Protein AF-A0A966MH29-F1 (afdb_monomer_lite)

Foldseek 3Di:
DCVDPVNVVVVVVVLVCCCVVPVQDPVNLVSLQVVLVVCVVVVVLVVSLVSLVSSLVSQDDDSRPPVSNQVSLLSNLVSCVVVLVLVVSVVSCVVVLLDALSSLQSNLVSCVVVVVLVSSLVSLVSSLVRDDDPVSVVVSVVVNVVSVD

pLDDT: mean 94.5, std 7.1, range [55.16, 98.75]

Radius of gyration: 17.58 Å; chains: 1; bounding box: 42×29×52 Å

Sequence (149 aa):
ETETDEGKIISEELFADLISSYKKTGYANIALLNHASVKANNGDLESALNYFLLLKESTEGIGGNKLFNKIASINAARIMYAQENYEDALTILDKYSSSNAVIHELIGDILQKQNKLELAREQYNLAKEKYTDDTSISIISMKISNLTI

Structure (mmCIF, N/CA/C/O backbone):
data_AF-A0A966MH29-F1
#
_entry.id   AF-A0A966MH29-F1
#
loop_
_atom_site.group_PDB
_atom_site.id
_atom_site.type_symbol
_atom_site.label_atom_id
_atom_site.label_alt_id
_atom_site.label_comp_id
_atom_site.label_asym_id
_atom_site.label_entity_id
_atom_site.label_seq_id
_atom_site.pdbx_PDB_ins_code
_atom_site.Cartn_x
_atom_site.Cartn_y
_atom_site.Cartn_z
_atom_site.occupancy
_atom_site.B_iso_or_equiv
_atom_site.auth_seq_id
_atom_site.auth_comp_id
_atom_site.auth_asym_id
_atom_site.auth_atom_id
_atom_site.pdbx_PDB_model_num
ATOM 1 N N . GLU A 1 1 ? -0.845 2.554 -32.214 1.00 55.16 1 GLU A N 1
ATOM 2 C CA . GLU A 1 1 ? 0.383 1.734 -32.344 1.00 55.16 1 GLU A CA 1
ATOM 3 C C . GLU A 1 1 ? 0.641 0.874 -31.103 1.00 55.16 1 GLU A C 1
ATOM 5 O O . GLU A 1 1 ? 0.812 -0.327 -31.258 1.00 55.16 1 GLU A O 1
ATOM 10 N N . THR A 1 2 ? 0.548 1.414 -29.881 1.00 57.75 2 THR A N 1
ATOM 11 C CA . THR A 1 2 ? 0.789 0.677 -28.615 1.00 57.75 2 THR A CA 1
ATOM 12 C C . THR A 1 2 ? -0.265 -0.369 -28.221 1.00 57.75 2 THR A C 1
ATOM 14 O O . THR A 1 2 ? -0.008 -1.188 -27.349 1.00 57.75 2 THR A O 1
ATOM 17 N N . GLU A 1 3 ? -1.451 -0.361 -28.835 1.00 74.56 3 GLU A N 1
ATOM 18 C CA . GLU A 1 3 ? -2.527 -1.318 -28.516 1.00 74.56 3 GLU A CA 1
ATOM 19 C C . GLU A 1 3 ? -2.423 -2.645 -29.285 1.00 74.56 3 GLU A C 1
ATOM 21 O O . GLU A 1 3 ? -3.122 -3.605 -28.956 1.00 74.56 3 GLU A O 1
ATOM 26 N N . THR A 1 4 ? -1.542 -2.709 -30.289 1.00 87.44 4 THR A N 1
ATOM 27 C CA . THR A 1 4 ? -1.223 -3.948 -31.011 1.00 87.44 4 THR A CA 1
ATOM 28 C C . THR A 1 4 ? -0.396 -4.883 -30.130 1.00 87.44 4 THR A C 1
ATOM 30 O O . THR A 1 4 ? 0.295 -4.425 -29.220 1.00 87.44 4 THR A O 1
ATOM 33 N N . ASP A 1 5 ? -0.433 -6.189 -30.394 1.00 86.44 5 ASP A N 1
ATOM 34 C CA . ASP A 1 5 ? 0.355 -7.150 -29.611 1.00 86.44 5 ASP A CA 1
ATOM 35 C C . ASP A 1 5 ? 1.865 -6.882 -29.729 1.00 86.44 5 ASP A C 1
ATOM 37 O O . ASP A 1 5 ? 2.577 -6.916 -28.728 1.00 86.44 5 ASP A O 1
ATOM 41 N N . GLU A 1 6 ? 2.337 -6.497 -30.918 1.00 89.56 6 GLU A N 1
ATOM 42 C CA . GLU A 1 6 ? 3.720 -6.059 -31.147 1.00 89.56 6 GLU A CA 1
ATOM 43 C C . GLU A 1 6 ? 4.055 -4.779 -30.362 1.00 89.56 6 GLU A C 1
ATOM 45 O O . GLU A 1 6 ? 5.076 -4.709 -29.678 1.00 89.56 6 GLU A O 1
ATOM 50 N N . GLY A 1 7 ? 3.157 -3.789 -30.371 1.00 89.62 7 GLY A N 1
ATOM 51 C CA . GLY A 1 7 ? 3.325 -2.550 -29.610 1.00 89.62 7 GLY A CA 1
ATOM 52 C C . GLY A 1 7 ? 3.385 -2.766 -28.095 1.00 89.62 7 GLY A C 1
ATOM 53 O O . GLY A 1 7 ? 4.141 -2.075 -27.410 1.00 89.62 7 GLY A O 1
ATOM 54 N N . LYS A 1 8 ? 2.638 -3.742 -27.563 1.00 87.56 8 LYS A N 1
ATOM 55 C CA . LYS A 1 8 ? 2.699 -4.124 -26.143 1.00 87.56 8 LYS A CA 1
ATOM 56 C C . LYS A 1 8 ? 4.038 -4.762 -25.790 1.00 87.56 8 LYS A C 1
ATOM 58 O O . LYS A 1 8 ? 4.608 -4.392 -24.770 1.00 87.56 8 LYS A O 1
ATOM 63 N N . ILE A 1 9 ? 4.551 -5.664 -26.630 1.00 90.69 9 ILE A N 1
ATOM 64 C CA . ILE A 1 9 ? 5.860 -6.305 -26.418 1.00 90.69 9 ILE A CA 1
ATOM 65 C C . ILE A 1 9 ? 6.964 -5.246 -26.364 1.00 90.69 9 ILE A C 1
ATOM 67 O O . ILE A 1 9 ? 7.693 -5.177 -25.379 1.00 90.69 9 ILE A O 1
ATOM 71 N N . ILE A 1 10 ? 7.018 -4.354 -27.358 1.00 93.19 10 ILE A N 1
ATOM 72 C CA . ILE A 1 10 ? 8.012 -3.271 -27.400 1.00 93.19 10 ILE A CA 1
ATOM 73 C C . ILE A 1 10 ? 7.884 -2.362 -26.168 1.00 93.19 10 ILE A C 1
ATOM 75 O O . ILE A 1 10 ? 8.883 -1.939 -25.589 1.00 93.19 10 ILE A O 1
ATOM 79 N N . SER A 1 11 ? 6.656 -2.062 -25.732 1.00 91.38 11 SER A N 1
ATOM 80 C CA . SER A 1 11 ? 6.432 -1.259 -24.527 1.00 91.38 11 SER A CA 1
ATOM 81 C C . SER A 1 11 ? 6.965 -1.933 -23.258 1.00 91.38 11 SER A C 1
ATOM 83 O O . SER A 1 11 ? 7.470 -1.230 -22.383 1.00 91.38 11 SER A O 1
ATOM 85 N N . GLU A 1 12 ? 6.827 -3.253 -23.130 1.00 92.00 12 GLU A N 1
ATOM 86 C CA . GLU A 1 12 ? 7.349 -4.022 -21.992 1.00 92.00 12 GLU A CA 1
ATOM 87 C C . GLU A 1 12 ? 8.885 -4.068 -22.011 1.00 92.00 12 GLU A C 1
ATOM 89 O O . GLU A 1 12 ? 9.516 -3.861 -20.975 1.00 92.00 12 GLU A O 1
ATOM 94 N N . GLU A 1 13 ? 9.498 -4.240 -23.186 1.00 93.81 13 GLU A N 1
ATOM 95 C CA . GLU A 1 13 ? 10.959 -4.209 -23.359 1.00 93.81 13 GLU A CA 1
ATOM 96 C C . GLU A 1 13 ? 11.547 -2.844 -22.975 1.00 93.81 13 GLU A C 1
ATOM 98 O O . GLU A 1 13 ? 12.439 -2.760 -22.131 1.00 93.81 13 GLU A O 1
ATOM 103 N N . LEU A 1 14 ? 10.989 -1.753 -23.510 1.00 94.56 14 LEU A N 1
ATOM 104 C CA . LEU A 1 14 ? 11.435 -0.393 -23.185 1.00 94.56 14 LEU A CA 1
ATOM 105 C C . LEU A 1 14 ? 11.241 -0.054 -21.703 1.00 94.56 14 LEU A C 1
ATOM 107 O O . LEU A 1 14 ? 12.050 0.662 -21.107 1.00 94.56 14 LEU A O 1
ATOM 111 N N . PHE A 1 15 ? 10.166 -0.555 -21.095 1.00 95.25 15 PHE A N 1
ATOM 112 C CA . PHE A 1 15 ? 9.945 -0.413 -19.663 1.00 95.25 15 PHE A CA 1
ATOM 113 C C . PHE A 1 15 ? 11.012 -1.166 -18.858 1.00 95.25 15 PHE A C 1
ATOM 115 O O . PHE A 1 15 ? 11.600 -0.576 -17.947 1.00 95.25 15 PHE A O 1
ATOM 122 N N . ALA A 1 16 ? 11.303 -2.421 -19.211 1.00 94.31 16 ALA A N 1
ATOM 123 C CA . ALA A 1 16 ? 12.336 -3.228 -18.567 1.00 94.31 16 ALA A CA 1
ATOM 124 C C . ALA A 1 16 ? 13.723 -2.567 -18.668 1.00 94.31 16 ALA A C 1
ATOM 126 O O . ALA A 1 16 ? 14.445 -2.476 -17.667 1.00 94.31 16 ALA A O 1
ATOM 127 N N . ASP A 1 17 ? 14.069 -2.023 -19.834 1.00 95.00 17 ASP A N 1
ATOM 128 C CA . ASP A 1 17 ? 15.314 -1.284 -20.061 1.00 95.00 17 ASP A CA 1
ATOM 129 C C . ASP A 1 17 ? 15.399 -0.022 -19.196 1.00 95.00 17 ASP A C 1
ATOM 131 O O . ASP A 1 17 ? 16.431 0.247 -18.568 1.00 95.00 17 ASP A O 1
ATOM 135 N N . LEU A 1 18 ? 14.301 0.734 -19.097 1.00 94.81 18 LEU A N 1
ATOM 136 C CA . LEU A 1 18 ? 14.231 1.941 -18.276 1.00 94.81 18 LEU A CA 1
ATOM 137 C C . LEU A 1 18 ? 14.459 1.629 -16.791 1.00 94.81 18 LEU A C 1
ATOM 139 O O . LEU A 1 18 ? 15.269 2.294 -16.135 1.00 94.81 18 LEU A O 1
ATOM 143 N N . ILE A 1 19 ? 13.756 0.636 -16.243 1.00 94.62 19 ILE A N 1
ATOM 144 C CA . ILE A 1 19 ? 13.832 0.334 -14.806 1.00 94.62 19 ILE A CA 1
ATOM 145 C C . ILE A 1 19 ? 15.128 -0.386 -14.426 1.00 94.62 19 ILE A C 1
ATOM 147 O O . ILE A 1 19 ? 15.579 -0.241 -13.290 1.00 94.62 19 ILE A O 1
ATOM 151 N N . SER A 1 20 ? 15.753 -1.117 -15.353 1.00 92.81 20 SER A N 1
ATOM 152 C CA . SER A 1 20 ? 17.042 -1.778 -15.123 1.00 92.81 20 SER A CA 1
ATOM 153 C C . SER A 1 20 ? 18.212 -0.794 -15.216 1.00 92.81 20 SER A C 1
ATOM 155 O O . SER A 1 20 ? 19.044 -0.742 -14.309 1.00 92.81 20 SER A O 1
ATOM 157 N N . SER A 1 21 ? 18.240 0.055 -16.247 1.00 94.00 21 SER A N 1
ATOM 158 C CA . SER A 1 21 ? 19.347 0.990 -16.499 1.00 94.00 21 SER A CA 1
ATOM 159 C C . SER A 1 21 ? 19.306 2.222 -15.594 1.00 94.00 21 SER A C 1
ATOM 161 O O . SER A 1 21 ? 20.346 2.792 -15.261 1.00 94.00 21 SER A O 1
ATOM 163 N N . TYR A 1 22 ? 18.111 2.637 -15.158 1.00 92.38 22 TYR A N 1
ATOM 164 C CA . TYR A 1 22 ? 17.904 3.901 -14.446 1.00 92.38 22 TYR A CA 1
ATOM 165 C C . TYR A 1 22 ? 17.131 3.745 -13.128 1.00 92.38 22 TYR A C 1
ATOM 167 O O . TYR A 1 22 ? 16.510 4.712 -12.676 1.00 92.38 22 TYR A O 1
ATOM 175 N N . LYS A 1 23 ? 17.209 2.571 -12.471 1.00 84.44 23 LYS A N 1
ATOM 176 C CA . LYS A 1 23 ? 16.431 2.159 -11.272 1.00 84.44 23 LYS A CA 1
ATOM 177 C C . LYS A 1 23 ? 16.240 3.242 -10.200 1.00 84.44 23 LYS A C 1
ATOM 179 O O . LYS A 1 23 ? 15.189 3.307 -9.576 1.00 84.44 23 LYS A O 1
ATOM 184 N N . LYS A 1 24 ? 17.250 4.084 -9.953 1.00 83.50 24 LYS A N 1
ATOM 185 C CA . LYS A 1 24 ? 17.241 5.097 -8.875 1.00 83.50 24 LYS A CA 1
ATOM 186 C C . LYS A 1 24 ? 16.738 6.482 -9.300 1.00 83.50 24 LYS A C 1
ATOM 188 O O . LYS A 1 24 ? 16.724 7.405 -8.488 1.00 83.50 24 LYS A O 1
ATOM 193 N N . THR A 1 25 ? 16.361 6.664 -10.561 1.00 91.19 25 THR A N 1
ATOM 194 C CA . THR A 1 25 ? 15.913 7.964 -11.074 1.00 91.19 25 THR A CA 1
ATOM 195 C C . THR A 1 25 ? 14.430 8.208 -10.798 1.00 91.19 25 THR A C 1
ATOM 197 O O . THR A 1 25 ? 13.631 7.280 -10.679 1.00 91.19 25 THR A O 1
ATOM 200 N N . GLY A 1 26 ? 14.035 9.485 -10.742 1.00 91.94 26 GLY A N 1
ATOM 201 C CA . GLY A 1 26 ? 12.626 9.863 -10.601 1.00 91.94 26 GLY A CA 1
ATOM 202 C C . GLY A 1 26 ? 11.745 9.326 -11.735 1.00 91.94 26 GLY A C 1
ATOM 203 O O . GLY A 1 26 ? 10.644 8.858 -11.467 1.00 91.94 26 GLY A O 1
ATOM 204 N N . TYR A 1 27 ? 12.243 9.322 -12.976 1.00 94.50 27 TYR A N 1
ATOM 205 C CA . TYR A 1 27 ? 11.503 8.798 -14.128 1.00 94.50 27 TYR A CA 1
ATOM 206 C C . TYR A 1 27 ? 11.279 7.287 -14.046 1.00 94.50 27 TYR A C 1
ATOM 208 O O . TYR A 1 27 ? 10.158 6.842 -14.277 1.00 94.50 27 TYR A O 1
ATOM 216 N N . ALA A 1 28 ? 12.291 6.509 -13.644 1.00 95.62 28 ALA A N 1
ATOM 217 C CA . ALA A 1 28 ? 12.114 5.074 -13.419 1.00 95.62 28 ALA A CA 1
ATOM 218 C C . ALA A 1 28 ? 11.100 4.795 -12.297 1.00 95.62 28 ALA A C 1
ATOM 220 O O . ALA A 1 28 ? 10.258 3.915 -12.437 1.00 95.62 28 ALA A O 1
ATOM 221 N N . ASN A 1 29 ? 11.109 5.591 -11.221 1.00 95.81 29 ASN A N 1
ATOM 222 C CA . ASN A 1 29 ? 10.126 5.463 -10.141 1.00 95.81 29 ASN A CA 1
ATOM 223 C C . ASN A 1 29 ? 8.691 5.779 -10.604 1.00 95.81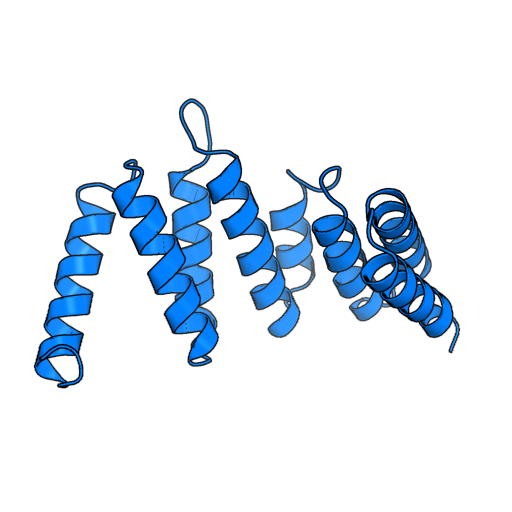 29 ASN A C 1
ATOM 225 O O . ASN A 1 29 ? 7.757 5.077 -10.221 1.00 95.81 29 ASN A O 1
ATOM 229 N N . ILE A 1 30 ? 8.504 6.803 -11.448 1.00 97.00 30 ILE A N 1
ATOM 230 C CA . ILE A 1 30 ? 7.197 7.120 -12.052 1.00 97.00 30 ILE A CA 1
ATOM 231 C C . ILE A 1 30 ? 6.749 5.993 -12.988 1.00 97.00 30 ILE A C 1
ATOM 233 O O . ILE A 1 30 ? 5.588 5.591 -12.942 1.00 97.00 30 ILE A O 1
ATOM 237 N N . ALA A 1 31 ? 7.659 5.461 -13.807 1.00 96.75 31 ALA A N 1
ATOM 238 C CA . ALA A 1 31 ? 7.365 4.345 -14.697 1.00 96.75 31 ALA A CA 1
ATOM 239 C C . ALA A 1 31 ? 6.932 3.101 -13.909 1.00 96.75 31 ALA A C 1
ATOM 241 O O . ALA A 1 31 ? 5.891 2.530 -14.220 1.00 96.75 31 ALA A O 1
ATOM 242 N N . LEU A 1 32 ? 7.665 2.735 -12.850 1.00 97.50 32 LEU A N 1
ATOM 243 C CA . LEU A 1 32 ? 7.303 1.636 -11.948 1.00 97.50 32 LEU A CA 1
ATOM 244 C C . LEU A 1 32 ? 5.917 1.838 -11.331 1.00 97.50 32 LEU A C 1
ATOM 246 O O . LEU A 1 32 ? 5.099 0.923 -11.362 1.00 97.50 32 LEU A O 1
ATOM 250 N N . LEU A 1 33 ? 5.635 3.034 -10.805 1.00 98.12 33 LEU A N 1
ATOM 251 C CA . LEU A 1 33 ? 4.339 3.353 -10.204 1.00 98.12 33 LEU A CA 1
ATOM 252 C C . LEU A 1 33 ? 3.190 3.201 -11.210 1.00 98.12 33 LEU A C 1
ATOM 254 O O . LEU A 1 33 ? 2.181 2.561 -10.905 1.00 98.12 33 LEU A O 1
ATOM 258 N N . ASN A 1 34 ? 3.339 3.780 -12.402 1.00 97.25 34 ASN A N 1
ATOM 259 C CA . ASN A 1 34 ? 2.323 3.709 -13.450 1.00 97.25 34 ASN A CA 1
ATOM 260 C C . ASN A 1 34 ? 2.109 2.268 -13.913 1.00 97.25 34 ASN A C 1
ATOM 262 O O . ASN A 1 34 ? 0.970 1.817 -14.001 1.00 97.25 34 ASN A O 1
ATOM 266 N N . HIS A 1 35 ? 3.192 1.534 -14.159 1.00 96.94 35 HIS A N 1
ATOM 267 C CA . HIS A 1 35 ? 3.122 0.164 -14.645 1.00 96.94 35 HIS A CA 1
ATOM 268 C C . HIS A 1 35 ? 2.483 -0.774 -13.608 1.00 96.94 35 HIS A C 1
ATOM 270 O O . HIS A 1 35 ? 1.559 -1.514 -13.942 1.00 96.94 35 HIS A O 1
ATOM 276 N N . ALA A 1 36 ? 2.870 -0.663 -12.331 1.00 98.25 36 ALA A N 1
ATOM 277 C CA . ALA A 1 36 ? 2.232 -1.389 -11.231 1.00 98.25 36 ALA A CA 1
ATOM 278 C C . ALA A 1 36 ? 0.726 -1.090 -11.141 1.00 98.25 36 ALA A C 1
ATOM 280 O O . ALA A 1 36 ? -0.089 -2.000 -10.993 1.00 98.25 36 ALA A O 1
ATOM 281 N N . SER A 1 37 ? 0.347 0.184 -11.289 1.00 97.94 37 SER A N 1
ATOM 282 C CA . SER A 1 37 ? -1.056 0.615 -11.248 1.00 97.94 37 SER A CA 1
ATOM 283 C C . SER A 1 37 ? -1.867 0.060 -12.423 1.00 97.94 37 SER A C 1
ATOM 285 O O . SER A 1 37 ? -3.003 -0.364 -12.233 1.00 97.94 37 SER A O 1
ATOM 287 N N . VAL A 1 38 ? -1.290 0.010 -13.629 1.00 96.38 38 VAL A N 1
ATOM 288 C CA . VAL A 1 38 ? -1.936 -0.591 -14.809 1.00 96.38 38 VAL A CA 1
ATOM 289 C C . VAL A 1 38 ? -2.151 -2.092 -14.613 1.00 96.38 38 VAL A C 1
ATOM 291 O O . VAL A 1 38 ? -3.256 -2.572 -14.857 1.00 96.38 38 VAL A O 1
ATOM 294 N N . LYS A 1 39 ? -1.142 -2.830 -14.128 1.00 97.31 39 LYS A N 1
ATOM 295 C CA . LYS A 1 39 ? -1.286 -4.268 -13.830 1.00 97.31 39 LYS A CA 1
ATOM 296 C C . LYS A 1 39 ? -2.389 -4.505 -12.793 1.00 97.31 39 LYS A C 1
ATOM 298 O O . LYS A 1 39 ? -3.276 -5.319 -13.039 1.00 97.31 39 LYS A O 1
ATOM 303 N N . ALA A 1 40 ? -2.415 -3.715 -11.714 1.00 97.56 40 ALA A N 1
ATOM 304 C CA . ALA A 1 40 ? -3.447 -3.810 -10.680 1.00 97.56 40 ALA A CA 1
ATOM 305 C C . ALA A 1 40 ? -4.856 -3.550 -11.239 1.00 97.56 40 ALA A C 1
ATOM 307 O O . ALA A 1 40 ? -5.776 -4.319 -10.969 1.00 97.56 40 ALA A O 1
ATOM 308 N N . ASN A 1 41 ? -5.019 -2.506 -12.058 1.00 96.31 41 ASN A N 1
ATOM 309 C CA . ASN A 1 41 ? -6.301 -2.170 -12.688 1.00 96.31 41 ASN A CA 1
ATOM 310 C C . ASN A 1 41 ? -6.800 -3.260 -13.647 1.00 96.31 41 ASN A C 1
ATOM 312 O O . ASN A 1 41 ? -8.006 -3.430 -13.801 1.00 96.31 41 ASN A O 1
ATOM 316 N N . ASN A 1 42 ? -5.886 -4.015 -14.259 1.00 95.94 42 ASN A N 1
ATOM 317 C CA . ASN A 1 42 ? -6.209 -5.147 -15.127 1.00 95.94 42 ASN A CA 1
ATOM 318 C C . ASN A 1 42 ? -6.435 -6.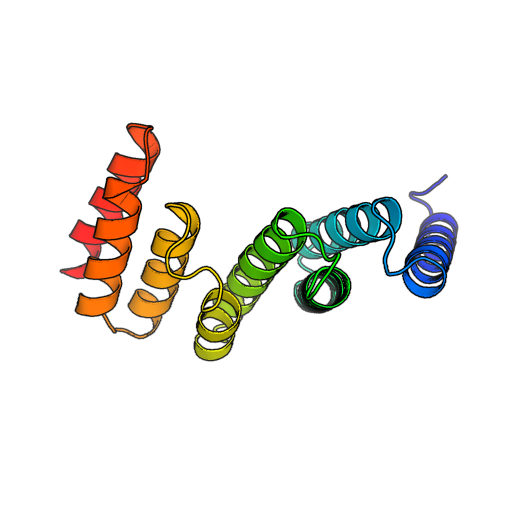461 -14.354 1.00 95.94 42 ASN A C 1
ATOM 320 O O . ASN A 1 42 ? -6.656 -7.499 -14.974 1.00 95.94 42 ASN A O 1
ATOM 324 N N . GLY A 1 43 ? -6.370 -6.436 -13.018 1.00 96.69 43 GLY A N 1
ATOM 325 C CA . GLY A 1 43 ? -6.532 -7.613 -12.161 1.00 96.69 43 GLY A CA 1
ATOM 326 C C . GLY A 1 43 ? -5.280 -8.485 -12.026 1.00 96.69 43 GLY A C 1
ATOM 327 O O . GLY A 1 43 ? -5.317 -9.484 -11.311 1.00 96.69 43 GLY A O 1
ATOM 328 N N . ASP A 1 44 ? -4.162 -8.105 -12.650 1.00 97.75 44 ASP A N 1
ATOM 329 C CA . ASP A 1 44 ? -2.869 -8.774 -12.487 1.00 97.75 44 ASP A CA 1
ATOM 330 C C . ASP A 1 44 ? -2.195 -8.299 -11.190 1.00 97.75 44 ASP A C 1
ATOM 332 O O . ASP A 1 44 ? -1.279 -7.468 -11.172 1.00 97.75 44 ASP A O 1
ATOM 336 N N . LEU A 1 45 ? -2.731 -8.794 -10.073 1.00 97.94 45 LEU A N 1
ATOM 337 C CA . LEU A 1 45 ? -2.303 -8.424 -8.727 1.00 97.94 45 LEU A CA 1
ATOM 338 C C . LEU A 1 45 ? -0.893 -8.927 -8.398 1.00 97.94 45 LEU A C 1
ATOM 340 O O . LEU A 1 45 ? -0.187 -8.276 -7.632 1.00 97.94 45 LEU A O 1
ATOM 344 N N . GLU A 1 46 ? -0.465 -10.046 -8.983 1.00 98.12 46 GLU A N 1
ATOM 345 C CA . GLU A 1 46 ? 0.868 -10.610 -8.752 1.00 98.12 46 GLU A CA 1
ATOM 346 C C . GLU A 1 46 ? 1.954 -9.716 -9.360 1.00 98.12 46 GLU A C 1
ATOM 348 O O . GLU A 1 46 ? 2.855 -9.260 -8.648 1.00 98.12 46 GLU A O 1
ATOM 353 N N . SER A 1 47 ? 1.831 -9.367 -10.646 1.00 97.50 47 SER A N 1
ATOM 354 C CA . SER A 1 47 ? 2.770 -8.444 -11.291 1.00 97.50 47 SER A CA 1
ATOM 355 C C . SER A 1 47 ? 2.738 -7.070 -10.633 1.00 97.50 47 SER A C 1
ATOM 357 O O . SER A 1 47 ? 3.786 -6.470 -10.384 1.00 97.50 47 SER A O 1
ATOM 359 N N . ALA A 1 48 ? 1.544 -6.566 -10.308 1.00 98.62 48 ALA A N 1
ATOM 360 C CA . ALA A 1 48 ? 1.401 -5.289 -9.623 1.00 98.62 48 ALA A CA 1
ATOM 361 C C . ALA A 1 48 ? 2.148 -5.270 -8.285 1.00 98.62 48 ALA A C 1
ATOM 363 O O . ALA A 1 48 ? 2.896 -4.326 -8.017 1.00 98.62 48 ALA A O 1
ATOM 364 N N . LEU A 1 49 ? 1.988 -6.317 -7.469 1.00 98.75 49 LEU A N 1
ATOM 365 C CA . LEU A 1 49 ? 2.681 -6.437 -6.192 1.00 98.75 49 LEU A CA 1
ATOM 366 C C . LEU A 1 49 ? 4.198 -6.425 -6.389 1.00 98.75 49 LEU A C 1
ATOM 368 O O . LEU A 1 49 ? 4.885 -5.645 -5.729 1.00 98.75 49 LEU A O 1
ATOM 372 N N . ASN A 1 50 ? 4.712 -7.207 -7.341 1.00 98.31 50 ASN A N 1
ATOM 373 C CA . ASN A 1 50 ? 6.142 -7.256 -7.651 1.00 98.31 50 ASN A CA 1
ATOM 374 C C . ASN A 1 50 ? 6.703 -5.871 -8.012 1.00 98.31 50 ASN A C 1
ATOM 376 O O . ASN A 1 50 ? 7.735 -5.457 -7.476 1.00 98.31 50 ASN A O 1
ATOM 380 N N . TYR A 1 51 ? 6.006 -5.103 -8.854 1.00 98.44 51 TYR A N 1
ATOM 381 C CA . TYR A 1 51 ? 6.451 -3.757 -9.220 1.00 98.44 51 TYR A CA 1
ATOM 382 C C . TYR A 1 51 ? 6.331 -2.742 -8.078 1.00 98.44 51 TYR A C 1
ATOM 384 O O . TYR A 1 51 ? 7.211 -1.889 -7.936 1.00 98.44 51 TYR A O 1
ATOM 392 N N . PHE A 1 52 ? 5.307 -2.834 -7.223 1.00 98.62 52 PHE A N 1
ATOM 393 C CA . PHE A 1 52 ? 5.236 -1.997 -6.021 1.00 98.62 52 PHE A CA 1
ATOM 394 C C . PHE A 1 52 ? 6.363 -2.319 -5.035 1.00 98.62 52 PHE A C 1
ATOM 396 O O . PHE A 1 52 ? 6.968 -1.398 -4.486 1.00 98.62 52 PHE A O 1
ATOM 403 N N . LEU A 1 53 ? 6.710 -3.593 -4.842 1.00 98.25 53 LEU A N 1
ATOM 404 C CA . LEU A 1 53 ? 7.848 -3.984 -4.006 1.00 98.25 53 LEU A CA 1
ATOM 405 C C . LEU A 1 53 ? 9.176 -3.476 -4.583 1.00 98.25 53 LEU A C 1
ATOM 407 O O . LEU A 1 53 ? 9.998 -2.940 -3.837 1.00 98.25 53 LEU A O 1
ATOM 411 N N . LEU A 1 54 ? 9.352 -3.541 -5.906 1.00 96.94 54 LEU A N 1
ATOM 412 C CA . LEU A 1 54 ? 10.527 -2.990 -6.585 1.00 96.94 54 LEU A CA 1
ATOM 413 C C . LEU A 1 54 ? 10.627 -1.464 -6.431 1.00 96.94 54 LEU A C 1
ATOM 415 O O . LEU A 1 54 ? 11.711 -0.944 -6.161 1.00 96.94 54 LEU A O 1
ATOM 419 N N . LEU A 1 55 ? 9.505 -0.743 -6.547 1.00 97.94 55 LEU A N 1
ATOM 420 C CA . LEU A 1 55 ? 9.445 0.701 -6.303 1.00 97.94 55 LEU A CA 1
ATOM 421 C C . LEU A 1 55 ? 9.759 1.044 -4.844 1.00 97.94 55 LEU A C 1
ATOM 423 O O . LEU A 1 55 ? 10.455 2.023 -4.571 1.00 97.94 55 LEU A O 1
ATOM 427 N N . LYS A 1 56 ? 9.258 0.256 -3.887 1.00 96.94 56 LYS A N 1
ATOM 428 C CA . LYS A 1 56 ? 9.607 0.424 -2.473 1.00 96.94 56 LYS A CA 1
ATOM 429 C C . LYS A 1 56 ? 11.120 0.282 -2.299 1.00 96.94 56 LYS A C 1
ATOM 431 O O . LYS A 1 56 ? 11.744 1.177 -1.738 1.00 96.94 56 LYS A O 1
ATOM 436 N N . GLU A 1 57 ? 11.715 -0.789 -2.810 1.00 95.50 57 GLU A N 1
ATOM 437 C CA . GLU A 1 57 ? 13.157 -1.039 -2.710 1.00 95.50 57 GLU A CA 1
ATOM 438 C C . GLU A 1 57 ? 13.989 0.090 -3.349 1.00 95.50 57 GLU A C 1
ATOM 440 O O . GLU A 1 57 ? 14.922 0.599 -2.727 1.00 95.50 57 GLU A O 1
ATOM 445 N N . SER A 1 58 ? 13.630 0.547 -4.556 1.00 94.62 58 SER A N 1
ATOM 446 C CA . SER A 1 58 ? 14.377 1.594 -5.277 1.00 94.62 58 SER A CA 1
ATOM 447 C C . SER A 1 58 ? 14.338 2.964 -4.595 1.00 94.62 58 SER A C 1
ATOM 449 O O . SER A 1 58 ? 15.187 3.817 -4.865 1.00 94.62 58 SER A O 1
ATOM 451 N N . THR A 1 59 ? 13.363 3.184 -3.711 1.00 95.69 59 THR A N 1
ATOM 452 C CA . THR A 1 59 ? 13.100 4.469 -3.050 1.00 95.69 59 THR A CA 1
ATOM 453 C C . THR A 1 59 ? 13.434 4.467 -1.558 1.00 95.69 59 THR A C 1
ATOM 455 O O . THR A 1 59 ? 13.197 5.466 -0.873 1.00 95.69 59 THR A O 1
ATOM 458 N N . GLU A 1 60 ? 13.995 3.374 -1.045 1.00 94.12 60 GLU A N 1
ATOM 459 C CA . GLU A 1 60 ? 14.407 3.217 0.348 1.00 94.12 60 GLU A CA 1
ATOM 460 C C . GLU A 1 60 ? 15.807 3.817 0.618 1.00 94.12 60 GLU A C 1
ATOM 462 O O . GLU A 1 60 ? 16.617 4.010 -0.285 1.00 94.12 60 GLU A O 1
ATOM 467 N N . GLY A 1 61 ? 16.106 4.119 1.887 1.00 89.06 61 GLY A N 1
ATOM 468 C CA . GLY A 1 61 ? 17.438 4.540 2.330 1.00 89.06 61 GLY A CA 1
ATOM 469 C C . GLY A 1 61 ? 17.783 6.022 2.127 1.00 89.06 61 GLY A C 1
ATOM 470 O O . GLY A 1 61 ? 16.934 6.873 1.846 1.00 89.06 61 GLY A O 1
ATOM 471 N N . ILE A 1 62 ? 19.062 6.341 2.345 1.00 86.25 62 ILE A N 1
ATOM 472 C CA . ILE A 1 62 ? 19.615 7.697 2.220 1.00 86.25 62 ILE A CA 1
ATOM 473 C C . ILE A 1 62 ? 19.593 8.110 0.747 1.00 86.25 62 ILE A C 1
ATOM 475 O O . ILE A 1 62 ? 20.073 7.378 -0.114 1.00 86.25 62 ILE A O 1
ATOM 479 N N . GLY A 1 63 ? 19.033 9.286 0.459 1.00 82.94 63 GLY A N 1
ATOM 480 C CA . GLY A 1 63 ? 18.825 9.748 -0.917 1.00 82.94 63 GLY A CA 1
ATOM 481 C C . GLY A 1 63 ? 17.649 9.075 -1.637 1.00 82.94 63 GLY A C 1
ATOM 482 O O . GLY A 1 63 ? 17.427 9.356 -2.811 1.00 82.94 63 GLY A O 1
ATOM 483 N N . GLY A 1 64 ? 16.885 8.219 -0.947 1.00 90.75 64 GLY A N 1
ATOM 484 C CA . GLY A 1 64 ? 15.634 7.655 -1.446 1.00 90.75 64 GLY A CA 1
ATOM 485 C C . GLY A 1 64 ? 14.484 8.669 -1.471 1.00 90.75 64 GLY A C 1
ATOM 486 O O . GLY A 1 64 ? 14.617 9.824 -1.057 1.00 90.75 64 GLY A O 1
ATOM 487 N N . ASN A 1 65 ? 13.310 8.229 -1.924 1.00 94.38 65 ASN A N 1
ATOM 488 C CA . ASN A 1 65 ? 12.121 9.071 -2.028 1.00 94.38 65 ASN A CA 1
ATOM 489 C C . ASN A 1 65 ? 11.021 8.575 -1.082 1.00 94.38 65 ASN A C 1
ATOM 491 O O . ASN A 1 65 ? 10.312 7.613 -1.371 1.00 94.38 65 ASN A O 1
ATOM 495 N N . LYS A 1 66 ? 10.843 9.278 0.043 1.00 93.88 66 LYS A N 1
ATOM 496 C CA . LYS A 1 66 ? 9.869 8.905 1.083 1.00 93.88 66 LYS A CA 1
ATOM 497 C C . LYS A 1 66 ? 8.427 8.856 0.576 1.00 93.88 66 LYS A C 1
ATOM 499 O O . LYS A 1 66 ? 7.661 8.042 1.083 1.00 93.88 66 LYS A O 1
ATOM 504 N N . LEU A 1 67 ? 8.060 9.720 -0.374 1.00 94.25 67 LEU A N 1
ATOM 505 C CA . LEU A 1 67 ? 6.706 9.772 -0.925 1.00 94.25 67 LEU A CA 1
ATOM 506 C C . LEU A 1 67 ? 6.426 8.535 -1.781 1.00 94.25 67 LEU A C 1
ATOM 508 O O . LEU A 1 67 ? 5.441 7.846 -1.529 1.00 94.25 67 LEU A O 1
ATOM 512 N N . PHE A 1 68 ? 7.306 8.214 -2.735 1.00 96.62 68 PHE A N 1
ATOM 513 C CA . PHE A 1 68 ? 7.148 7.011 -3.555 1.00 96.62 68 PHE A CA 1
ATOM 514 C C . PHE A 1 68 ? 7.218 5.734 -2.719 1.00 96.62 68 PHE A C 1
ATOM 516 O O . PHE A 1 68 ? 6.374 4.863 -2.900 1.00 96.62 68 PHE A O 1
ATOM 523 N N . ASN A 1 69 ? 8.139 5.656 -1.754 1.00 96.44 69 ASN A N 1
ATOM 524 C CA . ASN A 1 69 ? 8.243 4.510 -0.848 1.00 96.44 69 ASN A CA 1
ATOM 525 C C . ASN A 1 69 ? 6.931 4.292 -0.078 1.00 96.44 69 ASN A C 1
ATOM 527 O O . ASN A 1 69 ? 6.434 3.174 0.003 1.00 96.44 69 ASN A O 1
ATOM 531 N N . LYS A 1 70 ? 6.314 5.378 0.403 1.00 96.81 70 LYS A N 1
ATOM 532 C CA . LYS A 1 70 ? 5.026 5.330 1.097 1.00 96.81 70 LYS A CA 1
ATOM 533 C C . LYS A 1 70 ? 3.878 4.898 0.181 1.00 96.81 70 LYS A C 1
ATOM 535 O O . LYS A 1 70 ? 3.082 4.052 0.574 1.00 96.81 70 LYS A O 1
ATOM 540 N N . ILE A 1 71 ? 3.781 5.464 -1.024 1.00 97.00 71 ILE A N 1
ATOM 541 C CA . ILE A 1 71 ? 2.753 5.087 -2.011 1.00 97.00 71 ILE A CA 1
ATOM 542 C C . ILE A 1 71 ? 2.893 3.606 -2.384 1.00 97.00 71 ILE A C 1
ATOM 544 O O . ILE A 1 71 ? 1.893 2.892 -2.437 1.00 97.00 71 ILE A O 1
ATOM 548 N N . ALA A 1 72 ? 4.123 3.139 -2.599 1.00 97.94 72 ALA A N 1
ATOM 549 C CA . ALA A 1 72 ? 4.422 1.745 -2.894 1.00 97.94 72 ALA A CA 1
ATOM 550 C C . ALA A 1 72 ? 4.002 0.814 -1.749 1.00 97.94 72 ALA A C 1
ATOM 552 O O . ALA A 1 72 ? 3.272 -0.142 -1.992 1.00 97.94 72 ALA A O 1
ATOM 553 N N . SER A 1 73 ? 4.371 1.136 -0.502 1.00 97.75 73 SER A N 1
ATOM 554 C CA . SER A 1 73 ? 3.961 0.372 0.685 1.00 97.75 73 SER A CA 1
ATOM 555 C C . SER A 1 73 ? 2.441 0.275 0.832 1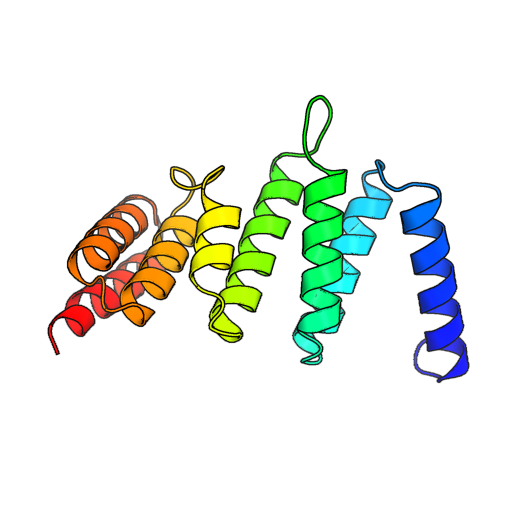.00 97.75 73 SER A C 1
ATOM 557 O O . SER A 1 73 ? 1.929 -0.813 1.074 1.00 97.75 73 SER A O 1
ATOM 559 N N . ILE A 1 74 ? 1.705 1.381 0.660 1.00 97.88 74 ILE A N 1
ATOM 560 C CA . ILE A 1 74 ? 0.235 1.383 0.782 1.00 97.88 74 ILE A CA 1
ATOM 561 C C . ILE A 1 74 ? -0.406 0.482 -0.277 1.00 97.88 74 ILE A C 1
ATOM 563 O O . ILE A 1 74 ? -1.296 -0.303 0.040 1.00 97.88 74 ILE A O 1
ATOM 567 N N . ASN A 1 75 ? 0.018 0.592 -1.538 1.00 98.38 75 ASN A N 1
ATOM 568 C CA . ASN A 1 75 ? -0.591 -0.195 -2.610 1.00 98.38 75 ASN A CA 1
ATOM 569 C C . ASN A 1 75 ? -0.200 -1.675 -2.541 1.00 98.38 75 ASN A C 1
ATOM 571 O O . ASN A 1 75 ? -1.064 -2.524 -2.734 1.00 98.38 75 ASN A O 1
ATOM 575 N N . ALA A 1 76 ? 1.045 -1.991 -2.175 1.00 98.62 76 ALA A N 1
ATOM 576 C CA . ALA A 1 76 ? 1.450 -3.365 -1.891 1.00 98.62 76 ALA A CA 1
ATOM 577 C C . ALA A 1 76 ? 0.616 -3.970 -0.748 1.00 98.62 76 ALA A C 1
ATOM 579 O O . ALA A 1 76 ? 0.072 -5.058 -0.908 1.00 98.62 76 ALA A O 1
ATOM 580 N N . ALA A 1 77 ? 0.416 -3.235 0.354 1.00 98.50 77 ALA A N 1
ATOM 581 C CA . ALA A 1 77 ? -0.422 -3.687 1.466 1.00 98.50 77 ALA A CA 1
ATOM 582 C C . ALA A 1 77 ? -1.885 -3.915 1.061 1.00 98.50 77 ALA A C 1
ATOM 584 O O . ALA A 1 77 ? -2.493 -4.886 1.499 1.00 98.50 77 ALA A O 1
ATOM 585 N N . ARG A 1 78 ? -2.461 -3.061 0.203 1.00 98.50 78 ARG A N 1
ATOM 586 C CA . ARG A 1 78 ? -3.823 -3.256 -0.334 1.00 98.50 78 ARG A CA 1
ATOM 587 C C . ARG A 1 78 ? -3.940 -4.531 -1.162 1.00 98.50 78 ARG A C 1
ATOM 589 O O . ARG A 1 78 ? -4.942 -5.230 -1.045 1.00 98.50 78 ARG A O 1
ATOM 596 N N . ILE A 1 79 ? -2.930 -4.830 -1.978 1.00 98.69 79 ILE A N 1
ATOM 597 C CA . ILE A 1 79 ? -2.896 -6.068 -2.762 1.00 98.69 79 ILE A CA 1
ATOM 598 C C . ILE A 1 79 ? -2.751 -7.278 -1.836 1.00 98.69 79 ILE A C 1
ATOM 600 O O . ILE A 1 79 ? -3.548 -8.204 -1.931 1.00 98.69 79 ILE A O 1
ATOM 604 N N . MET A 1 80 ? -1.803 -7.243 -0.896 1.00 98.62 80 MET A N 1
ATOM 605 C CA . MET A 1 80 ? -1.610 -8.306 0.096 1.00 98.62 80 MET A CA 1
ATOM 606 C C . MET A 1 80 ? -2.884 -8.545 0.920 1.00 98.62 80 MET A C 1
ATOM 608 O O . MET A 1 80 ? -3.284 -9.686 1.107 1.00 98.62 80 MET A O 1
ATOM 612 N N . TYR A 1 81 ? -3.581 -7.482 1.331 1.00 98.50 81 TYR A N 1
ATOM 613 C CA . TYR A 1 81 ? -4.889 -7.565 1.985 1.00 98.50 81 TYR A CA 1
ATOM 614 C C . TYR A 1 81 ? -5.944 -8.257 1.109 1.00 98.50 81 TYR A C 1
ATOM 616 O O . TYR A 1 81 ? -6.664 -9.126 1.598 1.00 98.50 81 TYR A O 1
ATOM 624 N N . ALA A 1 82 ? -6.027 -7.908 -0.180 1.00 97.62 82 ALA A N 1
ATOM 625 C CA . ALA A 1 82 ? -6.944 -8.550 -1.126 1.00 97.62 82 ALA A CA 1
ATOM 626 C C . ALA A 1 82 ? -6.605 -10.032 -1.373 1.00 97.62 82 ALA A C 1
ATOM 628 O O . ALA A 1 82 ? -7.494 -10.816 -1.688 1.00 97.62 82 ALA A O 1
ATOM 629 N N . GLN A 1 83 ? -5.337 -10.406 -1.208 1.00 97.81 83 GLN A N 1
ATOM 630 C CA . GLN A 1 83 ? -4.833 -11.779 -1.277 1.00 97.81 83 GLN A CA 1
ATOM 631 C C . GLN A 1 83 ? -4.861 -12.505 0.079 1.00 97.81 83 GLN A C 1
ATOM 633 O O . GLN A 1 83 ? -4.337 -13.607 0.182 1.00 97.81 83 GLN A O 1
ATOM 638 N N . GLU A 1 84 ? -5.435 -11.892 1.120 1.00 98.06 84 GLU A N 1
ATOM 639 C CA . GLU A 1 84 ? -5.500 -12.426 2.491 1.00 98.06 84 GLU A CA 1
ATOM 640 C C . GLU A 1 84 ? -4.129 -12.636 3.176 1.00 98.06 84 GLU A C 1
ATOM 642 O O . GLU A 1 84 ? -4.034 -13.221 4.255 1.00 98.06 84 GLU A O 1
ATOM 647 N N . ASN A 1 85 ? -3.060 -12.060 2.618 1.00 98.38 85 ASN A N 1
ATOM 648 C CA . ASN A 1 85 ? -1.706 -12.039 3.179 1.00 98.38 85 ASN A CA 1
ATOM 649 C C . ASN A 1 85 ? -1.568 -10.928 4.234 1.00 98.38 85 ASN A C 1
ATOM 651 O O . ASN A 1 85 ? -0.834 -9.951 4.070 1.00 98.38 85 ASN A O 1
ATOM 655 N N . TYR A 1 86 ? -2.327 -11.047 5.323 1.00 98.50 86 TYR A N 1
ATOM 656 C CA . TYR A 1 86 ? -2.503 -9.970 6.303 1.00 98.50 86 TYR A CA 1
ATOM 657 C C . TYR A 1 86 ? -1.234 -9.595 7.076 1.00 98.50 86 TYR A C 1
ATOM 659 O O . TYR A 1 86 ? -0.993 -8.413 7.302 1.00 98.50 86 TYR A O 1
ATOM 667 N N . GLU A 1 87 ? -0.414 -10.569 7.470 1.00 98.31 87 GLU A N 1
ATOM 668 C CA . GLU A 1 87 ? 0.803 -10.292 8.250 1.00 98.31 87 GLU A CA 1
ATOM 669 C C . GLU A 1 87 ? 1.857 -9.547 7.413 1.00 98.31 87 GLU A C 1
ATOM 671 O O . GLU A 1 87 ? 2.464 -8.584 7.888 1.00 98.31 87 GLU A O 1
ATOM 676 N N . ASP A 1 88 ? 2.005 -9.898 6.133 1.00 98.25 88 ASP A N 1
ATOM 677 C CA . ASP A 1 88 ? 2.880 -9.164 5.212 1.00 98.25 88 ASP A CA 1
ATOM 678 C C . ASP A 1 88 ? 2.348 -7.748 4.944 1.00 98.25 88 ASP A C 1
ATOM 680 O O . ASP A 1 88 ? 3.120 -6.783 4.914 1.00 98.25 88 ASP A O 1
ATOM 684 N N . ALA A 1 89 ? 1.021 -7.604 4.822 1.00 98.44 89 ALA A N 1
ATOM 685 C CA . ALA A 1 89 ? 0.368 -6.307 4.665 1.00 98.44 89 ALA A CA 1
ATOM 686 C C . ALA A 1 89 ? 0.600 -5.383 5.875 1.00 98.44 89 ALA A C 1
ATOM 688 O O . ALA A 1 89 ? 0.806 -4.184 5.695 1.00 98.44 89 ALA A O 1
ATOM 689 N N . LEU A 1 90 ? 0.600 -5.917 7.101 1.00 98.19 90 LEU A N 1
ATOM 690 C CA . LEU A 1 90 ? 0.952 -5.151 8.302 1.00 98.19 90 LEU A CA 1
ATOM 691 C C . LEU A 1 90 ? 2.444 -4.795 8.305 1.00 98.19 90 LEU A C 1
ATOM 693 O O . LEU A 1 90 ? 2.796 -3.621 8.422 1.00 98.19 90 LEU A O 1
ATOM 697 N N . THR A 1 91 ? 3.307 -5.781 8.055 1.00 97.88 91 THR A N 1
ATOM 698 C CA . THR A 1 91 ? 4.770 -5.622 8.069 1.00 97.88 91 THR A CA 1
ATOM 699 C C . THR A 1 91 ? 5.239 -4.518 7.118 1.00 97.88 91 THR A C 1
ATOM 701 O O . THR A 1 91 ? 6.086 -3.688 7.459 1.00 97.88 91 THR A O 1
ATOM 704 N N . ILE A 1 92 ? 4.679 -4.445 5.906 1.00 97.12 92 ILE A N 1
ATOM 705 C CA . ILE A 1 92 ? 5.078 -3.423 4.926 1.00 97.12 92 ILE A CA 1
ATOM 706 C C . ILE A 1 92 ? 4.614 -2.004 5.303 1.00 97.12 92 ILE A C 1
ATOM 708 O O . ILE A 1 92 ? 5.178 -1.017 4.805 1.00 97.12 92 ILE A O 1
ATOM 712 N N . LEU A 1 93 ? 3.610 -1.888 6.180 1.00 96.75 93 LEU A N 1
ATOM 713 C CA . LEU A 1 93 ? 3.074 -0.624 6.685 1.00 96.75 93 LEU A CA 1
ATOM 714 C C . LEU A 1 93 ? 3.763 -0.142 7.966 1.00 96.75 93 LEU A C 1
ATOM 716 O O . LEU A 1 93 ? 3.682 1.055 8.240 1.00 96.75 93 LEU A O 1
ATOM 720 N N . ASP A 1 94 ? 4.481 -0.994 8.704 1.00 92.69 94 ASP A N 1
ATOM 721 C CA . ASP A 1 94 ? 5.085 -0.675 10.013 1.00 92.69 94 ASP A CA 1
ATOM 722 C C . ASP A 1 94 ? 5.876 0.635 10.024 1.00 92.69 94 ASP A C 1
ATOM 724 O O . ASP A 1 94 ? 5.699 1.489 10.897 1.00 92.69 94 ASP A O 1
ATOM 728 N N . LYS A 1 95 ? 6.698 0.848 8.991 1.00 90.69 95 LYS A N 1
ATOM 729 C CA . LYS A 1 95 ? 7.507 2.066 8.807 1.00 90.69 95 LYS A CA 1
ATOM 730 C C . LYS A 1 95 ? 6.672 3.350 8.767 1.00 90.69 95 LYS A C 1
ATOM 732 O O . LYS A 1 95 ? 7.175 4.431 9.074 1.00 90.69 95 LYS A O 1
ATOM 737 N N . TYR A 1 96 ? 5.416 3.242 8.353 1.00 91.56 96 TYR A N 1
ATOM 738 C CA . TYR A 1 96 ? 4.474 4.342 8.192 1.00 91.56 96 TYR A CA 1
ATOM 739 C C . TYR A 1 96 ? 3.258 4.226 9.120 1.00 91.56 96 TYR A C 1
ATOM 741 O O . TYR A 1 96 ? 2.301 4.978 8.944 1.00 91.56 96 TYR A O 1
ATOM 749 N N . SER A 1 97 ? 3.303 3.340 10.117 1.00 81.75 97 SER A N 1
ATOM 750 C CA . SER A 1 97 ? 2.204 3.056 11.050 1.00 81.75 97 SER A CA 1
ATOM 751 C C . SER A 1 97 ? 1.685 4.285 11.801 1.00 81.75 97 SER A C 1
ATOM 753 O O . SER A 1 97 ? 0.513 4.336 12.132 1.00 81.75 97 SER A O 1
ATOM 755 N N . SER A 1 98 ? 2.515 5.310 12.019 1.00 83.19 98 SER A N 1
ATOM 756 C CA . SER A 1 98 ? 2.130 6.574 12.673 1.00 83.19 98 SER A CA 1
ATOM 757 C C . SER A 1 98 ? 1.682 7.682 11.707 1.00 83.19 98 SER A C 1
ATOM 759 O O . SER A 1 98 ? 1.547 8.848 12.095 1.00 83.19 98 SER A O 1
ATOM 761 N N . SER A 1 99 ? 1.524 7.359 10.421 1.00 82.38 99 SER A N 1
ATOM 762 C CA . SER A 1 99 ? 1.404 8.347 9.350 1.00 82.38 99 SER A CA 1
ATOM 763 C C . SER A 1 99 ? -0.029 8.888 9.170 1.00 82.38 99 SER A C 1
ATOM 765 O O . SER A 1 99 ? -0.675 9.279 10.138 1.00 82.38 99 SER A O 1
ATOM 767 N N . ASN A 1 100 ? -0.493 9.070 7.927 1.00 88.38 100 ASN A N 1
ATOM 768 C CA . ASN A 1 100 ? -1.774 9.717 7.619 1.00 88.38 100 ASN A CA 1
ATOM 769 C C . ASN A 1 100 ? -2.966 8.768 7.809 1.00 88.38 100 ASN A C 1
ATOM 771 O O . ASN A 1 100 ? -2.799 7.554 7.893 1.00 88.38 100 ASN A O 1
ATOM 775 N N . ALA A 1 101 ? -4.168 9.345 7.831 1.00 95.44 101 ALA A N 1
ATOM 776 C CA . ALA A 1 101 ? -5.423 8.651 8.111 1.00 95.44 101 ALA A CA 1
ATOM 777 C C . ALA A 1 101 ? -5.623 7.352 7.307 1.00 95.44 101 ALA A C 1
ATOM 779 O O . ALA A 1 101 ? -5.971 6.328 7.881 1.00 95.44 101 ALA A O 1
ATOM 780 N N . VAL A 1 102 ? -5.297 7.371 6.008 1.00 95.31 102 VAL A N 1
ATOM 781 C CA . VAL A 1 102 ? -5.433 6.220 5.095 1.00 95.31 102 VAL A CA 1
ATOM 782 C C . VAL A 1 102 ? -4.666 4.980 5.567 1.00 95.31 102 VAL A C 1
ATOM 784 O O . VAL A 1 102 ? -5.123 3.862 5.350 1.00 95.31 102 VAL A O 1
ATOM 787 N N . ILE A 1 103 ? -3.496 5.144 6.196 1.00 96.94 103 ILE A N 1
ATOM 788 C CA . ILE A 1 103 ? -2.728 3.992 6.691 1.00 96.94 103 ILE A CA 1
ATOM 789 C C . ILE A 1 103 ? -3.391 3.402 7.927 1.00 96.94 103 ILE A C 1
ATOM 791 O O . ILE A 1 103 ? -3.542 2.190 7.999 1.00 96.94 103 ILE A O 1
ATOM 795 N N . HIS A 1 104 ? -3.825 4.244 8.863 1.00 97.88 104 HIS A N 1
ATOM 796 C CA . HIS A 1 104 ? -4.560 3.779 10.034 1.00 97.88 104 HIS A CA 1
ATOM 797 C C . HIS A 1 104 ? -5.871 3.083 9.643 1.00 97.88 104 HIS A C 1
ATOM 799 O O . HIS A 1 104 ? -6.194 2.036 10.193 1.00 97.88 104 HIS A O 1
ATOM 805 N N . GLU A 1 105 ? -6.587 3.601 8.641 1.00 97.81 105 GLU A N 1
ATOM 806 C CA . GLU A 1 105 ? -7.761 2.926 8.084 1.00 97.81 105 GLU A CA 1
ATOM 807 C C . GLU A 1 105 ? -7.405 1.543 7.530 1.00 97.81 105 GLU A C 1
ATOM 809 O O . GLU A 1 105 ? -8.042 0.561 7.895 1.00 97.81 105 GLU A O 1
ATOM 814 N N . LEU A 1 106 ? -6.361 1.446 6.702 1.00 98.25 106 LEU A N 1
ATOM 815 C CA . LEU A 1 106 ? -5.954 0.178 6.096 1.00 98.25 106 LEU A CA 1
ATOM 816 C C . LEU A 1 106 ? -5.477 -0.846 7.138 1.00 98.25 106 LEU A C 1
ATOM 818 O O . LEU A 1 106 ? -5.830 -2.017 7.044 1.00 98.25 106 LEU A O 1
ATOM 822 N N . ILE A 1 107 ? -4.708 -0.420 8.145 1.00 98.31 107 ILE A N 1
ATOM 823 C CA . ILE A 1 107 ? -4.307 -1.287 9.262 1.00 98.31 107 ILE A CA 1
ATOM 824 C C . ILE A 1 107 ? -5.556 -1.767 10.014 1.00 98.31 107 ILE A C 1
ATOM 826 O O . ILE A 1 107 ? -5.659 -2.953 10.320 1.00 98.31 107 ILE A O 1
ATOM 830 N N . GLY A 1 108 ? -6.523 -0.881 10.268 1.00 97.69 108 GLY A N 1
ATOM 831 C CA . GLY A 1 108 ? -7.803 -1.247 10.873 1.00 97.69 108 GLY A CA 1
ATOM 832 C C . GLY A 1 108 ? -8.564 -2.300 10.061 1.00 97.69 108 GLY A C 1
ATOM 833 O O . GLY A 1 108 ? -8.995 -3.302 10.631 1.00 97.69 108 GLY A O 1
ATOM 834 N N . ASP A 1 109 ? -8.644 -2.131 8.737 1.00 98.25 109 ASP A N 1
ATOM 835 C CA . ASP A 1 109 ? -9.297 -3.079 7.821 1.00 98.25 109 ASP A CA 1
ATOM 836 C C . ASP A 1 109 ? -8.632 -4.464 7.875 1.00 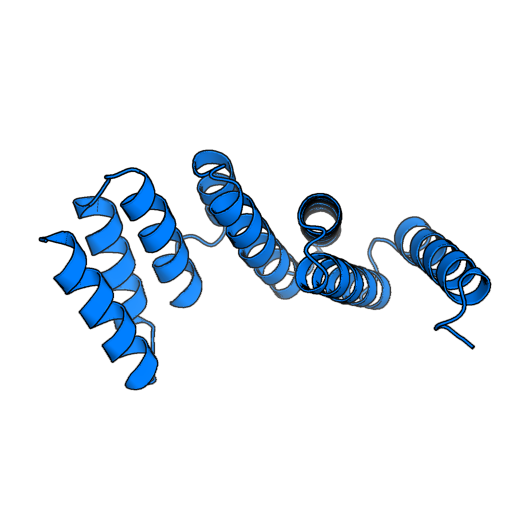98.25 109 ASP A C 1
ATOM 838 O O . ASP A 1 109 ? -9.313 -5.491 7.966 1.00 98.25 109 ASP A O 1
ATOM 842 N N . ILE A 1 110 ? -7.295 -4.503 7.877 1.00 98.44 110 ILE A N 1
ATOM 843 C CA . ILE A 1 110 ? -6.521 -5.745 7.990 1.00 98.44 110 ILE A CA 1
ATOM 844 C C . ILE A 1 110 ? -6.778 -6.420 9.347 1.00 98.44 110 ILE A C 1
ATOM 846 O O . ILE A 1 110 ? -7.116 -7.603 9.400 1.00 98.44 110 ILE A O 1
ATOM 850 N N . LEU A 1 111 ? -6.682 -5.676 10.452 1.00 98.06 111 LEU A N 1
ATOM 851 C CA . LEU A 1 111 ? -6.905 -6.200 11.805 1.00 98.06 111 LEU A CA 1
ATOM 852 C C . LEU A 1 111 ? -8.336 -6.711 11.999 1.00 98.06 111 LEU A C 1
ATOM 854 O O . LEU A 1 111 ? -8.541 -7.739 12.649 1.00 98.06 111 LEU A O 1
ATOM 858 N N . GLN A 1 112 ? -9.324 -6.036 11.407 1.00 98.12 112 GLN A N 1
ATOM 859 C CA . GLN A 1 112 ? -10.712 -6.485 11.420 1.00 98.12 112 GLN A CA 1
ATOM 860 C C . GLN A 1 112 ? -10.856 -7.851 10.742 1.00 98.12 112 GLN A C 1
ATOM 862 O O . GLN A 1 112 ? -11.507 -8.732 11.302 1.00 98.12 112 GLN A O 1
ATOM 867 N N . LYS A 1 113 ? -10.227 -8.067 9.577 1.00 97.69 113 LYS A N 1
ATOM 868 C CA . LYS A 1 113 ? -10.242 -9.379 8.900 1.00 97.69 113 LYS A CA 1
ATOM 869 C C . LYS A 1 113 ? -9.597 -10.488 9.724 1.00 97.69 113 LYS A C 1
ATOM 871 O O . LYS A 1 113 ? -10.018 -11.635 9.631 1.00 97.69 113 LYS A O 1
ATOM 876 N N . GLN A 1 114 ? -8.640 -10.141 10.577 1.00 97.44 114 GLN A N 1
ATOM 877 C CA . GLN A 1 114 ? -8.017 -11.063 11.526 1.00 97.44 114 GLN A CA 1
ATOM 878 C C . GLN A 1 114 ? -8.808 -11.240 12.835 1.00 97.44 114 GLN A C 1
ATOM 880 O O . GLN A 1 114 ? -8.301 -11.857 13.772 1.00 97.44 114 GLN A O 1
ATOM 885 N N . ASN A 1 115 ? -10.020 -10.683 12.939 1.00 96.88 115 ASN A N 1
ATOM 886 C CA . ASN A 1 115 ? -10.846 -10.676 14.151 1.00 96.88 115 ASN A CA 1
ATOM 887 C C . ASN A 1 115 ? -10.176 -9.999 15.371 1.00 96.88 115 ASN A C 1
ATOM 889 O O . ASN A 1 115 ? -10.540 -10.243 16.521 1.00 96.88 115 ASN A O 1
ATOM 893 N N . LYS A 1 116 ? -9.196 -9.114 15.141 1.00 97.62 116 LYS A N 1
ATOM 894 C CA . LYS A 1 116 ? -8.511 -8.319 16.175 1.00 97.62 116 LYS A CA 1
ATOM 895 C C . LYS A 1 116 ? -9.281 -7.011 16.415 1.00 97.62 116 LYS A C 1
ATOM 897 O O . LYS A 1 116 ? -8.757 -5.920 16.201 1.00 97.62 116 LYS A O 1
ATOM 902 N N . LEU A 1 117 ? -10.549 -7.124 16.815 1.00 97.56 117 LEU A N 1
ATOM 903 C CA . LEU A 1 117 ? -11.534 -6.030 16.754 1.00 97.56 117 LEU A CA 1
ATOM 904 C C . LEU A 1 117 ? -11.168 -4.801 17.600 1.00 97.56 117 LEU A C 1
ATOM 906 O O . LEU A 1 117 ? -11.346 -3.676 17.142 1.00 97.56 117 LEU A O 1
ATOM 910 N N . GLU A 1 118 ? -10.615 -4.993 18.799 1.00 97.25 118 GLU A N 1
ATOM 911 C CA . GLU A 1 118 ? -10.196 -3.868 19.649 1.00 97.25 118 GLU A CA 1
ATOM 912 C C . GLU A 1 118 ? -9.016 -3.099 19.042 1.00 97.25 118 GLU A C 1
ATOM 914 O O . GLU A 1 118 ? -9.031 -1.869 19.007 1.00 97.25 118 GLU A O 1
ATOM 919 N N . LEU A 1 119 ? -8.043 -3.811 18.463 1.00 97.62 119 LEU A N 1
ATOM 920 C CA . LEU A 1 119 ? -6.929 -3.182 17.749 1.00 97.62 119 LEU A CA 1
ATOM 921 C C . LEU A 1 119 ? -7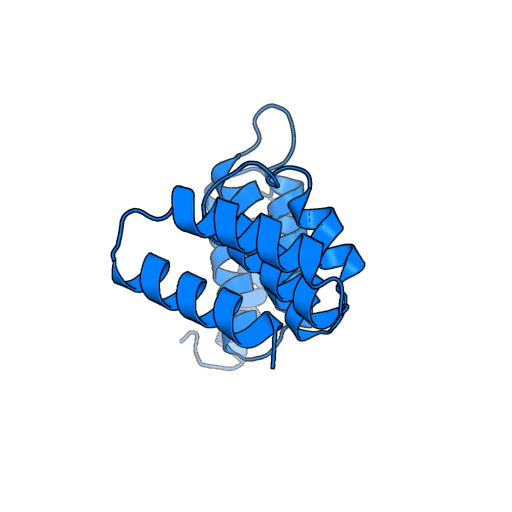.419 -2.479 16.474 1.00 97.62 119 LEU A C 1
ATOM 923 O O . LEU A 1 119 ? -6.977 -1.375 16.167 1.00 97.62 119 LEU A O 1
ATOM 927 N N . ALA A 1 120 ? -8.369 -3.078 15.749 1.00 98.31 120 ALA A N 1
ATOM 928 C CA . ALA A 1 120 ? -8.989 -2.438 14.590 1.00 98.31 120 ALA A CA 1
ATOM 929 C C . ALA A 1 120 ? -9.699 -1.132 14.983 1.00 98.31 120 ALA A C 1
ATOM 931 O O . ALA A 1 120 ? -9.529 -0.108 14.321 1.00 98.31 120 ALA A O 1
ATOM 932 N N . ARG A 1 121 ? -10.440 -1.137 16.100 1.00 98.31 121 ARG A N 1
ATOM 933 C CA . ARG A 1 121 ? -11.119 0.047 16.646 1.00 98.31 121 ARG A CA 1
ATOM 934 C C . ARG A 1 121 ? -10.136 1.161 16.988 1.00 98.31 121 ARG A C 1
ATOM 936 O O . ARG A 1 121 ? -10.403 2.316 16.660 1.00 98.31 121 ARG A O 1
ATOM 943 N N . GLU A 1 122 ? -9.017 0.831 17.628 1.00 97.50 122 GLU A N 1
ATOM 944 C CA . GLU A 1 122 ? -7.958 1.796 17.941 1.00 97.50 122 GLU A CA 1
ATOM 945 C C . GLU A 1 122 ? -7.430 2.467 16.668 1.00 97.50 122 GLU A C 1
ATOM 947 O O . GLU A 1 122 ? -7.396 3.695 16.576 1.00 97.50 122 GLU A O 1
ATOM 952 N N . GLN A 1 123 ? -7.109 1.673 15.646 1.00 97.94 123 GLN A N 1
ATOM 953 C CA . GLN A 1 123 ? -6.602 2.191 14.377 1.00 97.94 123 GLN A CA 1
ATOM 954 C C . GLN A 1 123 ? -7.643 3.041 13.642 1.00 97.94 123 GLN A C 1
ATOM 956 O O . GLN A 1 123 ? -7.323 4.124 13.158 1.00 97.94 123 GLN A O 1
ATOM 961 N N . TYR A 1 124 ? -8.912 2.640 13.627 1.00 98.31 124 TYR A N 1
ATOM 962 C CA . TYR A 1 124 ? -9.969 3.476 13.061 1.00 98.31 124 TYR A CA 1
ATOM 963 C C . TYR A 1 124 ? -10.142 4.804 13.807 1.00 98.31 124 TYR A C 1
ATOM 965 O O . TYR A 1 124 ? -10.332 5.831 13.161 1.00 98.31 124 TYR A O 1
ATOM 973 N N . ASN A 1 125 ? -10.026 4.840 15.136 1.00 97.62 125 ASN A N 1
ATOM 974 C CA . ASN A 1 125 ? -10.061 6.110 15.869 1.00 97.62 125 ASN A CA 1
ATOM 975 C C . ASN A 1 125 ? -8.898 7.029 15.463 1.00 97.62 125 ASN A C 1
ATOM 977 O O . ASN A 1 125 ? -9.129 8.199 15.160 1.00 97.62 125 ASN A O 1
ATOM 981 N N . LEU A 1 126 ? -7.681 6.488 15.336 1.00 97.38 126 LEU A N 1
ATOM 982 C CA . LEU A 1 126 ? -6.522 7.240 14.835 1.00 97.38 126 LEU A CA 1
ATOM 983 C C . LEU A 1 126 ? -6.731 7.746 13.399 1.00 97.38 126 LEU A C 1
ATOM 985 O O . LEU A 1 126 ? -6.329 8.862 13.067 1.00 97.38 126 LEU A O 1
ATOM 989 N N . ALA A 1 127 ? -7.375 6.952 12.537 1.00 97.75 127 ALA A N 1
ATOM 990 C CA . ALA A 1 127 ? -7.746 7.384 11.191 1.00 97.75 127 ALA A CA 1
ATOM 991 C C . ALA A 1 127 ? -8.740 8.553 11.238 1.00 97.75 127 ALA A C 1
ATOM 993 O O . ALA A 1 127 ? -8.533 9.568 10.571 1.00 97.75 127 ALA A O 1
ATOM 994 N N . LYS A 1 128 ? -9.782 8.439 12.070 1.00 97.44 128 LYS A N 1
ATOM 995 C CA . LYS A 1 128 ? -10.827 9.455 12.246 1.00 97.44 128 LYS A CA 1
ATOM 996 C C . LYS A 1 128 ? -10.264 10.795 12.714 1.00 97.44 128 LYS A C 1
ATOM 998 O O . LYS A 1 128 ? -10.660 11.823 12.181 1.00 97.44 128 LYS A O 1
ATOM 1003 N N . GLU A 1 129 ? -9.334 10.786 13.668 1.00 96.50 129 GLU A N 1
ATOM 1004 C CA . GLU A 1 129 ? -8.672 11.997 14.180 1.00 96.50 129 GLU A CA 1
ATOM 1005 C C . GLU A 1 129 ? -7.817 12.712 13.124 1.00 96.50 129 GLU A C 1
ATOM 1007 O O . GLU A 1 129 ? -7.579 13.915 13.224 1.00 96.50 129 GLU A O 1
ATOM 1012 N N . LYS A 1 130 ? -7.329 11.975 12.120 1.00 96.00 130 LYS A N 1
ATOM 1013 C CA . LYS A 1 130 ? -6.428 12.494 11.082 1.00 96.00 130 LYS A CA 1
ATOM 1014 C C . LYS A 1 130 ? -7.136 12.896 9.790 1.00 96.00 130 LYS A C 1
ATOM 1016 O O . LYS A 1 130 ? -6.541 13.637 9.006 1.00 96.00 130 LYS A O 1
ATOM 1021 N N . TYR A 1 131 ? -8.336 12.384 9.520 1.00 97.12 131 TYR A N 1
ATOM 1022 C CA . TYR A 1 131 ? -9.139 12.840 8.387 1.00 97.12 131 TYR A CA 1
ATOM 1023 C C . TYR A 1 131 ? -9.665 14.254 8.644 1.00 97.12 131 TYR A C 1
ATOM 1025 O O . TYR A 1 131 ? -10.032 14.597 9.763 1.00 97.12 131 TYR A O 1
ATOM 1033 N N . THR A 1 132 ? -9.694 15.080 7.599 1.00 95.69 132 THR A N 1
ATOM 1034 C CA . THR A 1 132 ? -10.177 16.469 7.687 1.00 95.69 132 THR A CA 1
ATOM 1035 C C . THR A 1 132 ? -11.493 16.692 6.954 1.00 95.69 132 THR A C 1
ATOM 1037 O O . THR A 1 132 ? -12.080 17.760 7.087 1.00 95.69 132 THR A O 1
ATOM 1040 N N . ASP A 1 133 ? -11.934 15.730 6.144 1.00 96.94 133 ASP A N 1
ATOM 1041 C CA . ASP A 1 133 ? -13.191 15.789 5.407 1.00 96.94 133 ASP A CA 1
ATOM 1042 C C . ASP A 1 133 ? -14.280 14.944 6.081 1.00 96.94 133 ASP A C 1
ATOM 1044 O O . ASP A 1 133 ? -14.050 13.809 6.509 1.00 96.94 133 ASP A O 1
ATOM 1048 N N . ASP A 1 134 ? -15.494 15.494 6.135 1.00 97.12 134 ASP A N 1
ATOM 1049 C CA . ASP A 1 134 ? -16.634 14.872 6.817 1.00 97.12 134 ASP A CA 1
ATOM 1050 C C . ASP A 1 134 ? -17.016 13.512 6.219 1.00 97.12 134 ASP A C 1
ATOM 1052 O O . ASP A 1 134 ? -17.470 12.616 6.939 1.00 97.12 134 ASP A O 1
ATOM 1056 N N . THR A 1 135 ? -16.812 13.332 4.911 1.00 97.75 135 THR A N 1
ATOM 1057 C CA . THR A 1 135 ? -17.105 12.079 4.208 1.00 97.75 135 THR A CA 1
ATOM 1058 C C . THR A 1 135 ? -16.248 10.939 4.752 1.00 97.75 135 THR A C 1
ATOM 1060 O O . THR A 1 135 ? -16.790 9.916 5.178 1.00 97.75 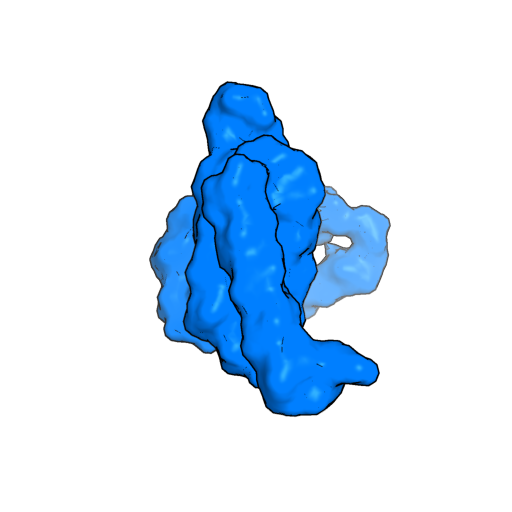135 THR A O 1
ATOM 1063 N N . SER A 1 136 ? -14.927 11.113 4.809 1.00 97.69 136 SER A N 1
ATOM 1064 C CA . SER A 1 136 ? -14.007 10.093 5.324 1.00 97.69 136 SER A CA 1
ATOM 1065 C C . SER A 1 136 ? -14.237 9.833 6.813 1.00 97.69 136 SER A C 1
ATOM 1067 O O . SER A 1 136 ? -14.309 8.679 7.236 1.00 97.69 136 SER A O 1
ATOM 1069 N N . ILE A 1 137 ? -14.465 10.881 7.612 1.00 98.12 137 ILE A N 1
ATOM 1070 C CA . ILE A 1 137 ? -14.805 10.754 9.043 1.00 98.12 137 ILE A CA 1
ATOM 1071 C C . ILE A 1 137 ? -16.084 9.923 9.243 1.00 98.12 137 ILE A C 1
ATOM 1073 O O . ILE A 1 137 ? -16.159 9.088 10.157 1.00 98.12 137 ILE A O 1
ATOM 1077 N N . SER A 1 138 ? -17.089 10.125 8.388 1.00 98.25 138 SER A N 1
ATOM 1078 C CA . SER A 1 138 ? -18.350 9.378 8.421 1.00 98.25 138 SER A CA 1
ATOM 1079 C C . SER A 1 138 ? -18.147 7.906 8.060 1.00 98.25 138 SER A C 1
ATOM 1081 O O . SER A 1 138 ? -18.635 7.035 8.782 1.00 98.25 138 SER A O 1
ATOM 1083 N N . ILE A 1 139 ? -17.365 7.614 7.015 1.00 97.94 139 ILE A N 1
ATOM 1084 C CA . ILE A 1 139 ? -17.021 6.240 6.608 1.00 97.94 139 ILE A CA 1
ATOM 1085 C C . ILE A 1 139 ? -16.322 5.492 7.748 1.00 97.94 139 ILE A C 1
ATOM 1087 O O . ILE A 1 139 ? -16.716 4.377 8.093 1.00 97.94 139 ILE A O 1
ATOM 1091 N N . ILE A 1 140 ? -15.329 6.114 8.388 1.00 98.25 140 ILE A N 1
ATOM 1092 C CA . ILE A 1 140 ? -14.630 5.506 9.526 1.00 98.25 140 ILE A CA 1
ATOM 1093 C C . ILE A 1 140 ? -15.577 5.270 10.706 1.00 98.25 140 ILE A C 1
ATOM 1095 O O . ILE A 1 140 ? -15.535 4.214 11.337 1.00 98.25 140 ILE A O 1
ATOM 1099 N N . SER A 1 141 ? -16.482 6.212 10.983 1.00 97.56 141 SER A N 1
ATOM 1100 C CA . SER A 1 141 ? -17.481 6.044 12.045 1.00 97.56 141 SER A CA 1
ATOM 1101 C C . SER A 1 141 ? -18.395 4.842 11.777 1.00 97.56 141 SER A C 1
ATOM 1103 O O . SER A 1 141 ? -18.655 4.066 12.695 1.00 97.56 141 SER A O 1
ATOM 1105 N N . MET A 1 142 ? -18.806 4.624 10.522 1.00 97.69 142 MET A N 1
ATOM 1106 C CA . MET A 1 142 ? -19.567 3.433 10.127 1.00 97.69 142 MET A CA 1
ATOM 1107 C C . MET A 1 142 ? -18.765 2.139 10.325 1.00 97.69 142 MET A C 1
ATOM 1109 O O . MET A 1 142 ? -19.302 1.173 10.867 1.00 97.69 142 MET A O 1
ATOM 1113 N N . LYS A 1 143 ? -17.479 2.110 9.943 1.00 97.81 143 LYS A N 1
ATOM 1114 C CA . LYS A 1 143 ? -16.601 0.946 10.175 1.00 97.81 143 LYS A CA 1
ATOM 1115 C C . LYS A 1 143 ? -16.515 0.596 11.664 1.00 97.81 143 LYS A C 1
ATOM 1117 O O . LYS A 1 143 ? -16.692 -0.564 12.019 1.00 97.81 143 LYS A O 1
ATOM 1122 N N . ILE A 1 144 ? -16.331 1.592 12.537 1.00 97.88 144 ILE A N 1
ATOM 1123 C CA . ILE A 1 144 ? -16.273 1.414 14.001 1.00 97.88 144 ILE A CA 1
ATOM 1124 C C . ILE A 1 144 ? -17.576 0.825 14.560 1.00 97.88 144 ILE A C 1
ATOM 1126 O O . ILE A 1 144 ? -17.523 -0.053 15.426 1.00 97.88 144 ILE A O 1
ATOM 1130 N N . SER A 1 145 ? -18.733 1.300 14.088 1.00 96.06 145 SER A N 1
ATOM 1131 C CA . SER A 1 145 ? -20.048 0.783 14.493 1.00 96.06 145 SER A CA 1
ATOM 1132 C C . SER A 1 145 ? -20.283 -0.657 14.035 1.00 96.06 145 SER A C 1
ATOM 1134 O O . SER A 1 145 ? -20.904 -1.432 14.755 1.00 96.06 145 SER A O 1
ATOM 1136 N N . ASN A 1 146 ? -19.747 -1.040 12.876 1.00 95.12 146 ASN A N 1
ATOM 1137 C CA . ASN A 1 146 ? -19.882 -2.394 12.339 1.00 95.12 146 ASN A CA 1
ATOM 1138 C C . ASN A 1 146 ? -18.958 -3.426 13.009 1.00 95.12 146 ASN A C 1
ATOM 1140 O O . ASN A 1 146 ? -19.103 -4.610 12.742 1.00 95.12 146 ASN A O 1
ATOM 1144 N N . LEU A 1 147 ? -18.024 -3.018 13.879 1.00 92.75 147 LEU A N 1
ATOM 1145 C CA . LEU A 1 147 ? -17.171 -3.955 14.629 1.00 92.75 147 LEU A CA 1
ATOM 1146 C C . LEU A 1 147 ? -17.914 -4.712 15.742 1.00 92.75 147 LEU A C 1
ATOM 1148 O O . LEU A 1 147 ? -17.361 -5.649 16.303 1.00 92.75 147 LEU A O 1
ATOM 1152 N N . THR A 1 148 ? -19.110 -4.265 16.131 1.00 73.12 148 THR A N 1
ATOM 1153 C CA . THR A 1 148 ? -19.892 -4.845 17.241 1.00 73.12 148 THR A CA 1
ATOM 1154 C C . THR A 1 148 ? -21.077 -5.696 16.783 1.00 73.12 148 THR A C 1
ATOM 1156 O O . THR A 1 148 ? -21.855 -6.136 17.627 1.00 73.12 148 THR A O 1
ATOM 1159 N N . ILE A 1 149 ? -21.249 -5.862 15.469 1.00 55.91 149 ILE A N 1
ATOM 1160 C CA . ILE A 1 149 ? -22.314 -6.653 14.837 1.00 55.91 149 ILE A CA 1
ATOM 1161 C C . ILE A 1 149 ? -21.710 -7.978 14.383 1.00 55.91 149 ILE A C 1
ATOM 1163 O O . ILE A 1 149 ? -22.355 -9.019 14.629 1.00 55.91 149 ILE A O 1
#

Secondary structure (DSSP, 8-state):
-TTSHHHHHHHHHHHHHHHHHSTTSHHHHHHHHHHHHHHHHTT-HHHHHHHHHHHHHHT-STT--HHHHHHHHHHHHHHHHHTT-HHHHHHHHGGGTTS-HHHHHHHHHHHHHTT-HHHHHHHHHHHHHH--SHHHHHHHHHHHHHTT-